Protein AF-A0A536QDH6-F1 (afdb_monomer)

Radius of gyration: 20.91 Å; Cα contacts (8 Å, |Δi|>4): 95; chains: 1; bounding box: 45×33×63 Å

Foldseek 3Di:
DVQVVVVVVQVVVCVVDVPDDDDDDDDDDADADDADCPDLLNVLLQVLCCVQVVDGDDDDDDPDGDCCSVCVVVVHGDDDDAFDWDQVVHPDTDGDPVSRVSSVSSVVSSVVVVVVVPDD

Structure (mmCIF, N/CA/C/O backbone):
data_AF-A0A536QDH6-F1
#
_entry.id   AF-A0A536QDH6-F1
#
loop_
_atom_site.group_PDB
_atom_site.id
_atom_site.type_symbol
_atom_site.label_atom_id
_atom_site.label_alt_id
_atom_site.label_comp_id
_atom_site.label_asym_id
_atom_site.label_entity_id
_atom_site.label_seq_id
_atom_site.pdbx_PDB_ins_code
_atom_site.Cartn_x
_atom_site.Cartn_y
_atom_site.Cartn_z
_atom_site.occupancy
_atom_site.B_iso_or_equiv
_atom_site.auth_seq_id
_atom_site.auth_comp_id
_atom_site.auth_asym_id
_atom_site.auth_atom_id
_atom_site.pdbx_PDB_model_num
ATOM 1 N N . MET A 1 1 ? 11.273 -14.263 -14.075 1.00 65.38 1 MET A N 1
ATOM 2 C CA . MET A 1 1 ? 10.131 -13.859 -14.917 1.00 65.38 1 MET A CA 1
ATOM 3 C C . MET A 1 1 ? 10.384 -12.478 -15.522 1.00 65.38 1 MET A C 1
ATOM 5 O O . MET A 1 1 ? 10.811 -12.439 -16.664 1.00 65.38 1 MET A O 1
ATOM 9 N N . VAL A 1 2 ? 10.384 -11.390 -14.738 1.00 85.25 2 VAL A N 1
ATOM 10 C CA . VAL A 1 2 ? 10.600 -10.012 -15.249 1.00 85.25 2 VAL A CA 1
ATOM 11 C C . VAL A 1 2 ? 11.935 -9.795 -15.982 1.00 85.25 2 VAL A C 1
ATOM 13 O O . VAL A 1 2 ? 11.972 -9.196 -17.051 1.00 85.25 2 VAL A O 1
ATOM 16 N N . ARG A 1 3 ? 13.061 -10.317 -15.469 1.00 91.50 3 ARG A N 1
ATOM 17 C CA . ARG A 1 3 ? 14.360 -10.174 -16.162 1.00 91.50 3 ARG A CA 1
ATOM 18 C C . ARG A 1 3 ? 14.341 -10.784 -17.568 1.00 91.50 3 ARG A C 1
ATOM 20 O O . ARG A 1 3 ? 14.937 -10.215 -18.472 1.00 91.50 3 ARG A O 1
ATOM 27 N N . ALA A 1 4 ? 13.698 -11.940 -17.733 1.00 93.62 4 ALA A N 1
ATOM 28 C CA . ALA A 1 4 ? 13.644 -12.623 -19.022 1.00 93.62 4 ALA A CA 1
ATOM 29 C C . ALA A 1 4 ? 12.824 -11.815 -20.038 1.00 93.62 4 ALA A C 1
ATOM 31 O O . ALA A 1 4 ? 13.222 -11.712 -21.190 1.00 93.62 4 ALA A O 1
ATOM 32 N N . GLU A 1 5 ? 11.741 -11.174 -19.594 1.00 95.44 5 GLU A N 1
ATOM 33 C CA . GLU A 1 5 ? 10.932 -10.279 -20.429 1.00 95.44 5 GLU A CA 1
ATOM 34 C C . GLU A 1 5 ? 11.728 -9.045 -20.873 1.00 95.44 5 GLU A C 1
ATOM 36 O O . GLU A 1 5 ? 11.746 -8.711 -22.057 1.00 95.44 5 GLU A O 1
ATOM 41 N N . ILE A 1 6 ? 12.463 -8.410 -19.951 1.00 95.81 6 ILE A N 1
ATOM 42 C CA . ILE A 1 6 ? 13.350 -7.285 -20.286 1.00 95.81 6 ILE A CA 1
ATOM 43 C C . ILE A 1 6 ? 14.459 -7.736 -21.247 1.00 95.81 6 ILE A C 1
ATOM 45 O O . ILE A 1 6 ? 14.764 -7.029 -22.207 1.00 95.81 6 ILE A O 1
ATOM 49 N N . GLN A 1 7 ? 15.043 -8.917 -21.026 1.00 96.69 7 GLN A N 1
ATOM 50 C CA . GLN A 1 7 ? 16.070 -9.461 -21.914 1.00 96.69 7 GLN A CA 1
ATOM 51 C C . GLN A 1 7 ? 15.516 -9.707 -23.320 1.00 96.69 7 GLN A C 1
ATOM 53 O O . GLN A 1 7 ? 16.138 -9.289 -24.288 1.00 96.69 7 GLN A O 1
ATOM 58 N N . ALA A 1 8 ? 14.312 -10.266 -23.442 1.00 97.12 8 ALA A N 1
ATOM 59 C CA . ALA A 1 8 ? 13.668 -10.477 -24.736 1.00 97.12 8 ALA A CA 1
ATOM 60 C C . ALA A 1 8 ? 13.403 -9.159 -25.490 1.00 97.12 8 ALA A C 1
ATOM 62 O O . ALA A 1 8 ? 13.457 -9.117 -26.721 1.00 97.12 8 ALA A O 1
ATOM 63 N N . ILE A 1 9 ? 13.130 -8.061 -24.775 1.00 97.12 9 ILE A N 1
ATOM 64 C CA . ILE A 1 9 ? 13.031 -6.726 -25.384 1.00 97.12 9 ILE A CA 1
ATOM 65 C C . ILE A 1 9 ? 14.399 -6.270 -25.902 1.00 97.12 9 ILE A C 1
ATOM 67 O O . ILE A 1 9 ? 14.480 -5.813 -27.041 1.00 97.12 9 ILE A O 1
ATOM 71 N N . ILE A 1 10 ? 15.461 -6.419 -25.103 1.00 97.69 10 ILE A N 1
ATOM 72 C CA . ILE A 1 10 ? 16.832 -6.074 -25.509 1.00 97.69 10 ILE A CA 1
ATOM 73 C C . ILE A 1 10 ? 17.245 -6.874 -26.746 1.00 97.69 10 ILE A C 1
ATOM 75 O O . ILE A 1 10 ? 17.724 -6.281 -27.707 1.00 97.69 10 ILE A O 1
ATOM 79 N N . ASP A 1 11 ? 16.995 -8.183 -26.758 1.00 97.44 11 ASP A N 1
ATOM 80 C CA . ASP A 1 11 ? 17.373 -9.070 -27.861 1.00 97.44 11 ASP A CA 1
ATOM 81 C C . ASP A 1 11 ? 16.694 -8.650 -29.174 1.00 97.44 11 ASP A C 1
ATOM 83 O O . ASP A 1 11 ? 17.349 -8.558 -30.215 1.00 97.44 11 ASP A O 1
ATOM 87 N N . ARG A 1 12 ? 15.396 -8.306 -29.129 1.00 98.12 12 ARG A N 1
ATOM 88 C CA . ARG A 1 12 ? 14.681 -7.774 -30.303 1.00 98.12 12 ARG A CA 1
ATOM 89 C C . ARG A 1 12 ? 15.257 -6.447 -30.790 1.00 98.12 12 ARG A C 1
ATOM 91 O O . ARG A 1 12 ? 15.355 -6.247 -31.997 1.00 98.12 12 ARG A O 1
ATOM 98 N N . LEU A 1 13 ? 15.611 -5.540 -29.880 1.00 98.25 13 LEU A N 1
ATOM 99 C CA . LEU A 1 13 ? 16.183 -4.240 -30.244 1.00 98.25 13 LEU A CA 1
ATOM 100 C C . LEU A 1 13 ? 17.585 -4.393 -30.847 1.00 98.25 13 LEU A C 1
ATOM 102 O O . LEU A 1 13 ? 17.874 -3.778 -31.868 1.00 98.25 13 LEU A O 1
ATOM 106 N N . SER A 1 14 ? 18.423 -5.266 -30.284 1.00 97.69 14 SER A N 1
ATOM 107 C CA . SER A 1 14 ? 19.748 -5.581 -30.831 1.00 97.69 14 SER A CA 1
ATOM 108 C C . SER A 1 14 ? 19.685 -6.237 -32.211 1.00 97.69 14 SER A C 1
ATOM 110 O O . SER A 1 14 ? 20.572 -6.007 -33.027 1.00 97.69 14 SER A O 1
ATOM 112 N N . ALA A 1 15 ? 18.648 -7.033 -32.494 1.00 97.75 15 ALA A N 1
ATOM 113 C CA . ALA A 1 15 ? 18.433 -7.603 -33.823 1.00 97.75 15 ALA A CA 1
ATOM 114 C C . ALA A 1 15 ? 17.973 -6.556 -34.857 1.00 97.75 15 ALA A C 1
ATOM 116 O O . ALA A 1 15 ? 18.291 -6.687 -36.037 1.00 97.75 15 ALA A O 1
ATOM 117 N N . ALA A 1 16 ? 17.225 -5.534 -34.427 1.00 98.44 16 ALA A N 1
ATOM 118 C CA . ALA A 1 16 ? 16.692 -4.488 -35.301 1.00 98.44 16 ALA A CA 1
ATOM 119 C C . ALA A 1 16 ? 17.700 -3.362 -35.602 1.00 98.44 16 ALA A C 1
ATOM 121 O O . ALA A 1 16 ? 17.627 -2.760 -36.672 1.00 98.44 16 ALA A O 1
ATOM 122 N N . ASP A 1 17 ? 18.631 -3.081 -34.685 1.00 98.31 17 ASP A N 1
ATOM 123 C CA . ASP A 1 17 ? 19.637 -2.024 -34.827 1.00 98.31 17 ASP A CA 1
ATOM 124 C C . ASP A 1 17 ? 21.051 -2.540 -34.474 1.00 98.31 17 ASP A C 1
ATOM 126 O O . ASP A 1 17 ? 21.374 -2.727 -33.293 1.00 98.31 17 ASP A O 1
ATOM 130 N N . PRO A 1 18 ? 21.944 -2.707 -35.473 1.00 96.56 18 PRO A N 1
ATOM 131 C CA . PRO A 1 18 ? 23.327 -3.132 -35.266 1.00 96.56 18 PRO A CA 1
ATOM 132 C C . PRO A 1 18 ? 24.168 -2.210 -34.376 1.00 96.56 18 PRO A C 1
ATOM 134 O O . PRO A 1 18 ? 25.229 -2.642 -33.916 1.00 96.56 18 PRO A O 1
ATOM 137 N N . HIS A 1 19 ? 23.740 -0.972 -34.112 1.00 97.94 19 HIS A N 1
ATOM 138 C CA . HIS A 1 19 ? 24.412 -0.031 -33.212 1.00 97.94 19 HIS A CA 1
ATOM 139 C C . HIS A 1 19 ? 23.864 -0.061 -31.778 1.00 97.94 19 HIS A C 1
ATOM 141 O O . HIS A 1 19 ? 24.556 0.382 -30.859 1.00 97.94 19 HIS A O 1
ATOM 147 N N . PHE A 1 20 ? 22.683 -0.637 -31.542 1.00 98.06 20 PHE A N 1
ATOM 148 C CA . PHE A 1 20 ? 22.093 -0.717 -30.208 1.00 98.06 20 PHE A CA 1
ATOM 149 C C . PHE A 1 20 ? 22.874 -1.680 -29.297 1.00 98.06 20 PHE A C 1
ATOM 151 O O . PHE A 1 20 ? 23.104 -2.851 -29.623 1.00 98.06 20 PHE A O 1
ATOM 158 N N . ARG A 1 21 ? 23.293 -1.194 -28.124 1.00 97.19 21 ARG A N 1
ATOM 159 C CA . ARG A 1 21 ? 23.998 -1.970 -27.091 1.00 97.19 21 ARG A CA 1
ATOM 160 C C . ARG A 1 21 ? 23.367 -1.690 -25.732 1.00 97.19 21 ARG A C 1
ATOM 162 O O . ARG A 1 21 ? 23.364 -0.550 -25.279 1.00 97.19 21 ARG A O 1
ATOM 169 N N . ALA A 1 22 ? 22.876 -2.729 -25.065 1.00 96.94 22 ALA A N 1
ATOM 170 C CA . ALA A 1 22 ? 22.315 -2.629 -23.722 1.00 96.94 22 ALA A CA 1
ATOM 171 C C . ALA A 1 22 ? 22.615 -3.894 -22.912 1.00 96.94 22 ALA A C 1
ATOM 173 O O . ALA A 1 22 ? 22.814 -4.973 -23.466 1.00 96.94 22 ALA A O 1
ATOM 174 N N . THR A 1 23 ? 22.628 -3.764 -21.586 1.00 95.31 23 THR A N 1
ATOM 175 C CA . THR A 1 23 ? 22.696 -4.901 -20.659 1.00 95.31 23 THR A CA 1
ATOM 176 C C . THR A 1 23 ? 21.625 -4.743 -19.586 1.00 95.31 23 THR A C 1
ATOM 178 O O . THR A 1 23 ? 21.301 -3.626 -19.186 1.00 95.31 23 THR A O 1
ATOM 181 N N . CYS A 1 24 ? 21.066 -5.859 -19.115 1.00 94.62 24 CYS A N 1
ATOM 182 C CA . CYS A 1 24 ? 20.097 -5.873 -18.023 1.00 94.62 24 CYS A CA 1
ATOM 183 C C . CYS A 1 24 ? 20.679 -6.597 -16.808 1.00 94.62 24 CYS A C 1
ATOM 185 O O . CYS A 1 24 ? 21.022 -7.783 -16.872 1.00 94.62 24 CYS A O 1
ATOM 187 N N . ARG A 1 25 ? 20.739 -5.893 -15.675 1.00 93.19 25 ARG A N 1
ATOM 188 C CA . ARG A 1 25 ? 21.131 -6.454 -14.382 1.00 93.19 25 ARG A CA 1
ATOM 189 C C . ARG A 1 25 ? 20.080 -6.096 -13.328 1.00 93.19 25 ARG A C 1
ATOM 191 O O . ARG A 1 25 ? 19.920 -4.913 -13.037 1.00 93.19 25 ARG A O 1
ATOM 198 N N . PRO A 1 26 ? 19.393 -7.080 -12.725 1.00 90.94 26 PRO A N 1
ATOM 199 C CA . PRO A 1 26 ? 18.535 -6.820 -11.577 1.00 90.94 26 PRO A CA 1
ATOM 200 C C . PRO A 1 26 ? 19.371 -6.285 -10.412 1.00 90.94 26 PRO A C 1
ATOM 202 O O . PRO A 1 26 ? 20.395 -6.874 -10.063 1.00 90.94 26 PRO A O 1
ATOM 205 N N . ILE A 1 27 ? 18.941 -5.172 -9.824 1.00 93.50 27 ILE A N 1
ATOM 206 C CA . ILE A 1 27 ? 19.592 -4.570 -8.649 1.00 93.50 27 ILE A CA 1
ATOM 207 C C . ILE A 1 27 ? 18.784 -4.776 -7.368 1.00 93.50 27 ILE A C 1
ATOM 209 O O . ILE A 1 27 ? 19.349 -4.816 -6.281 1.00 93.50 27 ILE A O 1
ATOM 213 N N . PHE A 1 28 ? 17.466 -4.907 -7.495 1.00 90.44 28 PHE A N 1
ATOM 214 C CA . PHE A 1 28 ? 16.541 -4.926 -6.378 1.00 90.44 28 PHE A CA 1
ATOM 215 C C . PHE A 1 28 ? 15.248 -5.621 -6.801 1.00 90.44 28 PHE A C 1
ATOM 217 O O . PHE A 1 28 ? 14.786 -5.441 -7.926 1.00 90.44 28 PHE A O 1
ATOM 224 N N . SER A 1 29 ? 14.685 -6.418 -5.899 1.00 90.31 29 SER A N 1
ATOM 225 C CA . SER A 1 29 ? 13.358 -7.016 -6.030 1.00 90.31 29 SER A CA 1
ATOM 226 C C . SER A 1 29 ? 12.742 -7.129 -4.643 1.00 90.31 29 SER A C 1
ATOM 228 O O . SER A 1 29 ? 13.461 -7.354 -3.660 1.00 90.31 29 SER A O 1
ATOM 230 N N . ARG A 1 30 ? 11.425 -6.962 -4.560 1.00 90.94 30 ARG A N 1
ATOM 231 C CA . ARG A 1 30 ? 10.632 -7.162 -3.348 1.00 90.94 30 ARG A CA 1
ATOM 232 C C . ARG A 1 30 ? 9.318 -7.819 -3.725 1.00 90.94 30 ARG A C 1
ATOM 234 O O . ARG A 1 30 ? 8.764 -7.512 -4.776 1.00 90.94 30 ARG A O 1
ATOM 241 N N . GLU A 1 31 ? 8.857 -8.702 -2.853 1.00 92.50 31 GLU A N 1
ATOM 242 C CA . GLU A 1 31 ? 7.549 -9.327 -2.996 1.00 92.50 31 GLU A CA 1
ATOM 243 C C . GLU A 1 31 ? 6.433 -8.292 -2.778 1.00 92.50 31 GLU A C 1
ATOM 245 O O . GLU A 1 31 ? 6.634 -7.310 -2.043 1.00 92.50 31 GLU A O 1
ATOM 250 N N . PRO A 1 32 ? 5.273 -8.478 -3.430 1.00 94.44 32 PRO A N 1
ATOM 251 C CA . PRO A 1 32 ? 4.103 -7.649 -3.189 1.00 94.44 32 PRO A CA 1
ATOM 252 C C . PRO A 1 32 ? 3.561 -7.866 -1.770 1.00 94.44 32 PRO A C 1
ATOM 254 O O . PRO A 1 32 ? 3.784 -8.905 -1.147 1.00 94.44 32 PRO A O 1
ATOM 257 N N . LEU A 1 33 ? 2.812 -6.885 -1.264 1.00 96.12 33 LEU A N 1
ATOM 258 C CA . LEU A 1 33 ? 1.988 -7.084 -0.075 1.00 96.12 33 LEU A CA 1
ATOM 259 C C . LEU A 1 33 ? 0.779 -7.949 -0.448 1.00 96.12 33 LEU A C 1
ATOM 261 O O . LEU A 1 33 ? -0.023 -7.543 -1.287 1.00 96.12 33 LEU A O 1
ATOM 265 N N . ASP A 1 34 ? 0.625 -9.088 0.220 1.00 93.44 34 ASP A N 1
ATOM 266 C CA . ASP A 1 34 ? -0.587 -9.906 0.179 1.00 93.44 34 ASP A CA 1
ATOM 267 C C .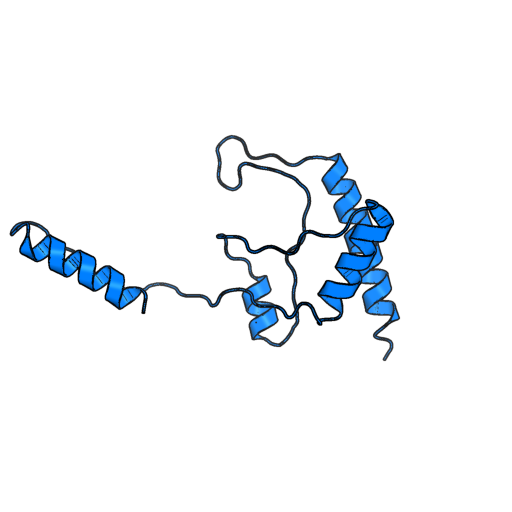 ASP A 1 34 ? -1.002 -10.256 1.611 1.00 93.44 34 ASP A C 1
ATOM 269 O O . ASP A 1 34 ? -0.333 -11.022 2.307 1.00 93.44 34 ASP A O 1
ATOM 273 N N . VAL A 1 35 ? -2.086 -9.634 2.072 1.00 94.31 35 VAL A N 1
ATOM 274 C CA . VAL A 1 35 ? -2.662 -9.863 3.396 1.00 94.31 35 VAL A CA 1
ATOM 275 C C . VAL A 1 35 ? -4.062 -10.438 3.236 1.00 94.31 35 VAL A C 1
ATOM 277 O O . VAL A 1 35 ? -4.910 -9.893 2.531 1.00 94.31 35 VAL A O 1
ATOM 280 N N . SER A 1 36 ? -4.331 -11.541 3.934 1.00 93.69 36 SER A N 1
ATOM 281 C CA . SER A 1 36 ? -5.656 -12.154 3.917 1.00 93.69 36 SER A CA 1
ATOM 282 C C . SER A 1 36 ? -6.711 -11.189 4.453 1.00 93.69 36 SER A C 1
ATOM 284 O O . SER A 1 36 ? -6.600 -10.700 5.580 1.00 93.69 36 SER A O 1
ATOM 286 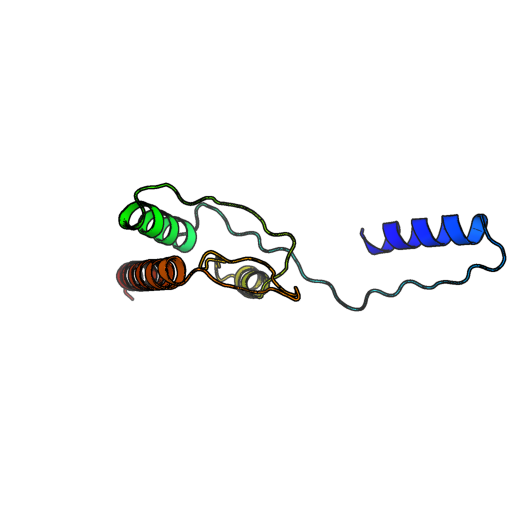N N . ALA A 1 37 ? -7.804 -11.021 3.705 1.00 92.25 37 ALA A N 1
ATOM 287 C CA . ALA A 1 37 ? -8.987 -10.289 4.162 1.00 92.25 37 ALA A CA 1
ATOM 288 C C . ALA A 1 37 ? -9.600 -10.876 5.450 1.00 92.25 37 ALA A C 1
ATOM 290 O O . ALA A 1 37 ? -10.397 -10.224 6.124 1.00 92.25 37 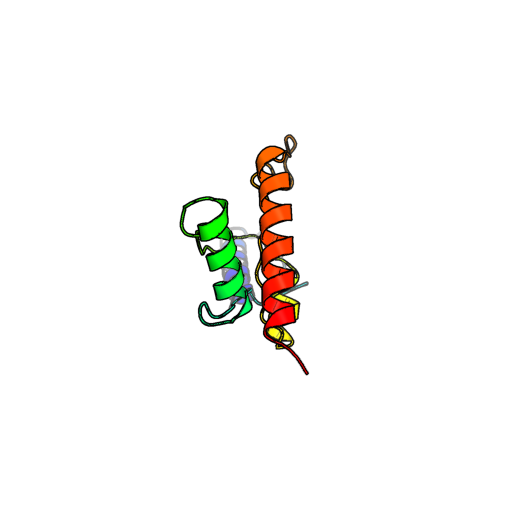ALA A O 1
ATOM 291 N N . GLN A 1 38 ? -9.230 -12.112 5.808 1.00 94.25 38 GLN A N 1
ATOM 292 C CA . GLN A 1 38 ? -9.669 -12.756 7.040 1.00 94.25 38 GLN A CA 1
ATOM 293 C C . GLN A 1 38 ? -8.826 -12.401 8.270 1.00 94.25 38 GLN A C 1
ATOM 295 O O . GLN A 1 38 ? -9.235 -12.763 9.374 1.00 94.25 38 GLN A O 1
ATOM 300 N N . SER A 1 39 ? -7.703 -11.695 8.104 1.00 94.94 39 SER A N 1
ATOM 301 C CA . SER A 1 39 ? -6.855 -11.258 9.212 1.00 94.94 39 SER A CA 1
ATOM 302 C C . SER A 1 39 ? -7.584 -10.280 10.137 1.00 94.94 39 SER A C 1
ATOM 304 O O . SER A 1 39 ? -8.320 -9.399 9.682 1.00 94.94 39 SER A O 1
ATOM 306 N N . ASP A 1 40 ? -7.342 -10.405 11.442 1.00 95.25 40 ASP A N 1
ATOM 307 C CA . ASP A 1 40 ? -7.982 -9.572 12.460 1.00 95.25 40 ASP A CA 1
ATOM 308 C C . ASP A 1 40 ? -7.727 -8.083 12.241 1.00 95.25 40 ASP A C 1
ATOM 310 O O . ASP A 1 40 ? -8.650 -7.283 12.383 1.00 95.25 40 ASP A O 1
ATOM 314 N N . ILE A 1 41 ? -6.514 -7.698 11.826 1.00 95.50 41 ILE A N 1
ATOM 315 C CA . ILE A 1 41 ? -6.194 -6.287 11.583 1.00 95.50 41 ILE A CA 1
ATOM 316 C C . ILE A 1 41 ? -7.024 -5.704 10.431 1.00 95.50 41 ILE A C 1
ATOM 318 O O . ILE A 1 41 ? -7.513 -4.581 10.543 1.00 95.50 41 ILE A O 1
ATOM 322 N N . VAL A 1 42 ? -7.269 -6.484 9.368 1.00 95.81 42 VAL A N 1
ATOM 323 C CA . VAL A 1 42 ? -8.109 -6.070 8.231 1.00 95.81 42 VAL A CA 1
ATOM 324 C C . VAL A 1 42 ? -9.557 -5.884 8.689 1.00 95.81 42 VAL A C 1
ATOM 326 O O . VAL A 1 42 ? -10.167 -4.848 8.421 1.00 95.81 42 VAL A O 1
ATOM 329 N N . LYS A 1 43 ? -10.100 -6.855 9.433 1.00 96.06 43 LYS A N 1
ATOM 330 C CA . LYS A 1 43 ? -11.488 -6.827 9.929 1.00 96.06 43 LYS A CA 1
ATOM 331 C C . LYS A 1 43 ? -11.733 -5.703 10.928 1.00 96.06 43 LYS A C 1
ATOM 333 O O . LYS A 1 43 ? -12.742 -4.999 10.836 1.00 96.06 43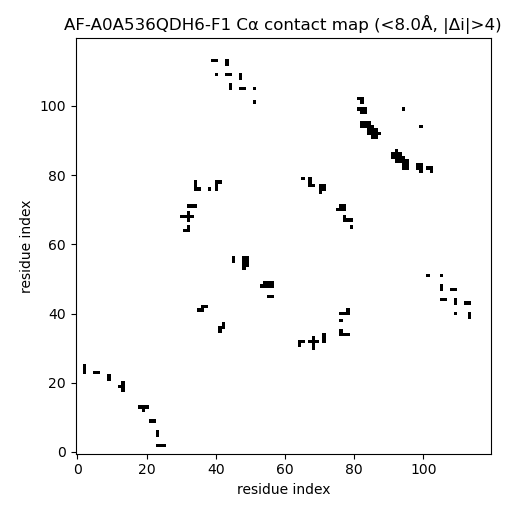 LYS A O 1
ATOM 338 N N . ILE A 1 44 ? -10.824 -5.535 11.887 1.00 97.12 44 ILE A N 1
ATOM 339 C CA . ILE A 1 44 ? -10.923 -4.499 12.917 1.00 97.12 44 ILE A CA 1
ATOM 340 C C . ILE A 1 44 ? -10.874 -3.130 12.256 1.00 97.12 44 ILE A C 1
ATOM 342 O O . ILE A 1 44 ? -11.769 -2.320 12.500 1.00 97.12 44 ILE A O 1
ATOM 346 N N . LEU A 1 45 ? -9.893 -2.888 11.383 1.00 97.06 45 LEU A N 1
ATOM 347 C CA . LEU A 1 45 ? -9.776 -1.613 10.689 1.00 97.06 45 LEU A CA 1
ATOM 348 C C . LEU A 1 45 ? -11.011 -1.333 9.826 1.00 97.06 45 LEU A C 1
ATOM 350 O O . LEU A 1 45 ? -11.584 -0.250 9.922 1.00 97.06 45 LEU A O 1
ATOM 354 N N . GLY A 1 46 ? -11.483 -2.323 9.064 1.00 97.00 46 GLY A N 1
ATOM 355 C CA . GLY A 1 46 ? -12.688 -2.182 8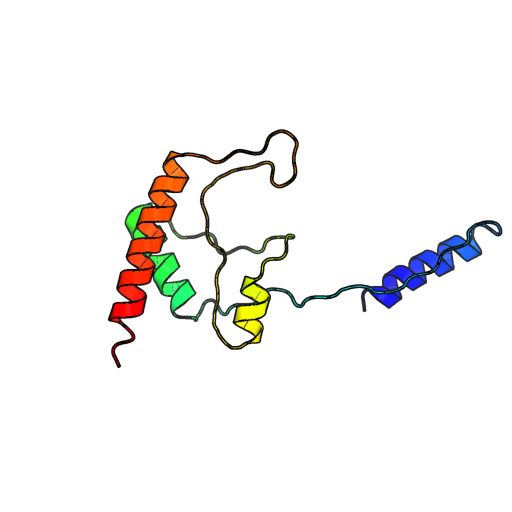.249 1.00 97.00 46 GLY A CA 1
ATOM 356 C C . GLY A 1 46 ? -13.937 -1.841 9.064 1.00 97.00 46 GLY A C 1
ATOM 357 O O . GLY A 1 46 ? -14.704 -0.956 8.689 1.00 97.00 46 GLY A O 1
ATOM 358 N N . THR A 1 47 ? -14.090 -2.454 10.240 1.00 97.62 47 THR A N 1
ATOM 359 C CA . THR A 1 47 ? -15.180 -2.136 11.176 1.00 97.62 47 THR A CA 1
ATOM 360 C C . THR A 1 47 ? -15.080 -0.698 11.692 1.00 97.62 47 THR A C 1
ATOM 362 O O . THR A 1 47 ? -16.097 -0.010 11.802 1.00 97.62 47 THR A O 1
ATOM 365 N N . GLN A 1 48 ? -13.870 -0.215 12.000 1.00 97.94 48 GLN A N 1
ATOM 366 C CA . GLN A 1 48 ? -13.670 1.164 12.460 1.00 97.94 48 GLN A CA 1
ATOM 367 C C . GLN A 1 48 ? -13.922 2.193 11.355 1.00 97.94 48 GLN A C 1
ATOM 369 O O . GLN A 1 48 ? -14.480 3.253 11.641 1.00 97.94 48 GLN A O 1
ATOM 374 N N . VAL A 1 49 ? -13.575 1.873 10.105 1.00 97.94 49 VAL A N 1
ATOM 375 C CA . VAL A 1 49 ? -13.924 2.693 8.936 1.00 97.94 49 VAL A CA 1
ATOM 376 C C . VAL A 1 49 ? -15.442 2.806 8.807 1.00 97.94 49 VAL A C 1
ATOM 378 O O . VAL A 1 49 ? -15.959 3.922 8.801 1.00 97.94 49 VAL A O 1
ATOM 381 N N . LEU A 1 50 ? -16.160 1.678 8.804 1.00 97.81 50 LEU A N 1
ATOM 382 C CA . LEU A 1 50 ? -17.623 1.666 8.715 1.00 97.81 50 LEU A CA 1
ATOM 383 C C . LEU A 1 50 ? -18.277 2.454 9.852 1.00 97.81 50 LEU A C 1
ATOM 385 O O . LEU A 1 50 ? -19.128 3.305 9.611 1.00 97.81 50 LEU A O 1
ATOM 389 N N . THR A 1 51 ? -17.840 2.217 11.088 1.00 97.75 51 THR A N 1
ATOM 390 C CA . THR A 1 51 ? -18.411 2.857 12.283 1.00 97.75 51 THR A CA 1
ATOM 391 C C . THR A 1 51 ? -18.247 4.376 12.259 1.00 97.75 51 THR A C 1
ATOM 393 O O . THR A 1 51 ? -19.139 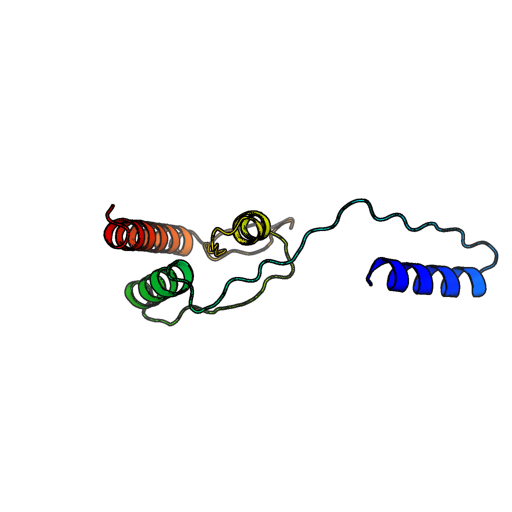5.099 12.693 1.00 97.75 51 THR A O 1
ATOM 396 N N . ARG A 1 52 ? -17.101 4.876 11.782 1.00 96.38 52 ARG A N 1
ATOM 397 C CA . ARG A 1 52 ? -16.772 6.307 11.853 1.00 96.38 52 ARG A CA 1
ATOM 398 C C . ARG A 1 52 ? -17.160 7.090 10.609 1.00 96.38 52 ARG A C 1
ATOM 400 O O . ARG A 1 52 ? -17.438 8.276 10.731 1.00 96.38 52 ARG A O 1
ATOM 407 N N . LEU A 1 53 ? -17.156 6.452 9.441 1.00 96.44 53 LEU A N 1
ATOM 408 C CA . LEU A 1 53 ? -17.436 7.110 8.162 1.00 96.44 53 LEU A CA 1
ATOM 409 C C . LEU A 1 53 ? -18.800 6.733 7.572 1.00 96.44 53 LEU A C 1
ATOM 411 O O . LEU A 1 53 ? -19.187 7.299 6.555 1.00 96.44 53 LEU A O 1
ATOM 415 N N . GLY A 1 54 ? -19.518 5.772 8.165 1.00 97.44 54 GLY A N 1
ATOM 416 C CA . GLY A 1 54 ? -20.835 5.334 7.692 1.00 97.44 54 GLY A CA 1
ATOM 417 C C . GLY A 1 54 ? -20.812 4.622 6.336 1.00 97.44 54 GLY A C 1
ATOM 418 O O . GLY A 1 54 ? -21.847 4.524 5.681 1.00 97.44 54 GLY A O 1
ATOM 419 N N . ARG A 1 55 ? -19.641 4.152 5.893 1.00 94.81 55 ARG A N 1
ATOM 420 C CA . ARG A 1 55 ? -19.444 3.460 4.614 1.00 94.81 55 ARG A CA 1
ATOM 421 C C . ARG A 1 55 ? -18.416 2.348 4.742 1.00 94.81 55 ARG A C 1
ATOM 423 O O . ARG A 1 55 ? -17.472 2.470 5.522 1.00 94.81 55 ARG A O 1
ATOM 430 N N . ASP A 1 56 ? -18.572 1.307 3.937 1.00 94.00 56 ASP A N 1
ATOM 431 C CA . ASP A 1 56 ? -17.615 0.207 3.900 1.00 94.00 56 ASP A CA 1
ATOM 432 C C . ASP A 1 56 ? -16.227 0.662 3.416 1.00 94.00 56 ASP A C 1
ATOM 434 O O . ASP A 1 56 ? -16.118 1.562 2.571 1.00 94.00 56 ASP A O 1
ATOM 438 N N . PRO A 1 57 ? -15.144 0.054 3.937 1.00 92.75 57 PRO A N 1
ATOM 439 C CA . PRO A 1 57 ? -13.805 0.288 3.421 1.00 92.75 57 PRO A CA 1
ATOM 440 C C . PRO A 1 57 ? -13.681 -0.253 1.992 1.00 92.75 57 PRO A C 1
ATOM 442 O O . PRO A 1 57 ? -14.164 -1.338 1.668 1.00 92.75 57 PRO A O 1
ATOM 445 N N . VAL A 1 58 ? -12.940 0.460 1.150 1.00 92.00 58 VAL A N 1
ATOM 446 C CA . VAL A 1 58 ? -12.510 -0.075 -0.144 1.00 92.00 58 VAL A CA 1
ATOM 447 C C . VAL A 1 58 ? -11.220 -0.861 0.069 1.00 92.00 58 VAL A C 1
ATOM 449 O O . VAL A 1 58 ? -10.183 -0.283 0.387 1.00 92.00 58 VAL A O 1
ATOM 452 N N . ILE A 1 59 ? -11.275 -2.179 -0.122 1.00 91.31 59 ILE A N 1
ATOM 453 C CA . ILE A 1 59 ? -10.079 -3.028 -0.152 1.00 91.31 59 ILE A CA 1
ATOM 454 C C . ILE A 1 59 ? -9.542 -3.013 -1.582 1.00 91.31 59 ILE A C 1
ATOM 456 O O . ILE A 1 59 ? -10.213 -3.468 -2.507 1.00 91.31 59 ILE A O 1
ATOM 460 N N . SER A 1 60 ? -8.348 -2.458 -1.772 1.00 91.06 60 SER A N 1
ATOM 461 C CA . SER A 1 60 ? -7.733 -2.306 -3.092 1.00 91.06 60 SER A CA 1
ATOM 462 C C . SER A 1 60 ? -6.220 -2.495 -3.035 1.00 91.06 60 SER A C 1
ATOM 464 O O . SER A 1 60 ? -5.613 -2.419 -1.967 1.00 91.06 60 SER A O 1
ATOM 466 N N . GLY A 1 61 ? -5.623 -2.766 -4.196 1.00 90.50 61 GLY A N 1
ATOM 467 C CA . GLY A 1 61 ? -4.176 -2.751 -4.382 1.00 90.50 61 GLY A CA 1
ATOM 468 C C . GLY A 1 61 ? -3.676 -1.379 -4.836 1.00 90.50 61 GLY A C 1
ATOM 469 O O . GLY A 1 61 ? -4.431 -0.574 -5.380 1.00 90.50 61 GLY A O 1
ATOM 470 N N . LEU A 1 62 ? -2.379 -1.143 -4.658 1.00 89.88 62 LEU A N 1
ATOM 471 C CA . LEU A 1 62 ? -1.665 0.045 -5.119 1.00 89.88 62 LEU A CA 1
ATOM 472 C C . LEU A 1 62 ? -0.462 -0.406 -5.959 1.00 89.88 62 LEU A C 1
ATOM 474 O O . LEU A 1 62 ? 0.176 -1.403 -5.634 1.00 89.88 62 LEU A O 1
ATOM 478 N N . SER A 1 63 ? -0.141 0.316 -7.036 1.00 91.19 63 SER A N 1
ATOM 479 C CA . SER A 1 63 ? 1.041 0.029 -7.870 1.00 91.19 63 SER A CA 1
ATOM 480 C C . SER A 1 63 ? 2.370 0.394 -7.193 1.00 91.19 63 SER A C 1
ATOM 482 O O . SER A 1 63 ? 3.427 -0.086 -7.598 1.00 91.19 63 SER A O 1
ATOM 484 N N . GLY A 1 64 ? 2.321 1.243 -6.167 1.00 90.69 64 GL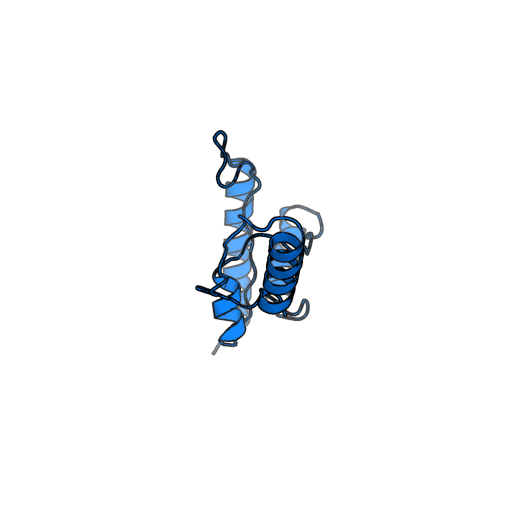Y A N 1
ATOM 485 C CA . GLY A 1 64 ? 3.433 1.542 -5.271 1.00 90.69 64 GLY A CA 1
ATOM 486 C C . GLY A 1 64 ? 3.740 0.397 -4.302 1.00 90.69 64 GLY A C 1
ATOM 487 O O . GLY A 1 64 ? 2.890 -0.437 -3.999 1.00 90.69 64 GLY A O 1
ATOM 488 N N . TRP A 1 65 ? 4.968 0.384 -3.788 1.00 95.38 65 TRP A N 1
ATOM 489 C CA . TRP A 1 65 ? 5.431 -0.594 -2.805 1.00 95.38 65 TRP A CA 1
ATOM 490 C C . TRP A 1 65 ? 5.594 0.060 -1.430 1.00 95.38 65 TRP A C 1
ATOM 492 O O . TRP A 1 65 ? 6.031 1.206 -1.340 1.00 95.38 65 TRP A O 1
ATOM 502 N N . THR A 1 66 ? 5.269 -0.672 -0.364 1.00 96.25 66 THR A N 1
ATOM 503 C CA . THR A 1 66 ? 5.423 -0.221 1.028 1.00 96.25 66 THR A CA 1
ATOM 504 C C . THR A 1 66 ? 6.116 -1.292 1.867 1.00 96.25 66 THR A C 1
ATOM 506 O O . THR A 1 66 ? 6.116 -2.478 1.529 1.00 96.25 66 THR A O 1
ATOM 509 N N . ASP A 1 67 ? 6.686 -0.878 2.992 1.00 96.44 67 ASP A N 1
ATOM 510 C CA . ASP A 1 67 ? 7.336 -1.750 3.971 1.00 96.44 67 ASP A CA 1
ATOM 511 C C . ASP A 1 67 ? 6.384 -2.751 4.649 1.00 96.44 67 ASP A C 1
ATOM 513 O O . ASP A 1 67 ? 6.843 -3.780 5.146 1.00 96.44 67 ASP A O 1
ATOM 517 N N . ALA A 1 68 ? 5.066 -2.536 4.586 1.00 97.12 68 ALA A N 1
ATOM 518 C CA . ALA A 1 68 ? 4.060 -3.497 5.044 1.00 97.12 68 ALA A CA 1
ATOM 519 C C . ALA A 1 68 ? 4.222 -4.889 4.399 1.00 97.12 68 ALA A C 1
ATOM 521 O O . ALA A 1 68 ? 3.919 -5.906 5.034 1.00 97.12 68 ALA A O 1
ATOM 522 N N . ALA A 1 69 ? 4.748 -4.961 3.168 1.00 96.81 69 ALA A N 1
ATOM 523 C CA . ALA A 1 69 ? 5.082 -6.230 2.520 1.00 96.81 69 ALA A CA 1
ATOM 524 C C . ALA A 1 69 ? 6.172 -7.002 3.288 1.00 96.81 69 ALA A C 1
ATOM 526 O O . ALA A 1 69 ? 6.093 -8.223 3.409 1.00 96.81 69 ALA A O 1
ATOM 527 N N . LEU A 1 70 ? 7.161 -6.303 3.862 1.00 96.50 70 LEU A N 1
ATOM 528 C CA . LEU A 1 70 ? 8.219 -6.922 4.669 1.00 96.50 70 LEU A CA 1
ATOM 529 C C . LEU A 1 70 ? 7.676 -7.465 5.990 1.00 96.50 70 LEU A C 1
ATOM 531 O O . LEU A 1 70 ? 8.035 -8.571 6.385 1.00 96.50 70 LEU A O 1
ATOM 535 N N . LEU A 1 71 ? 6.803 -6.705 6.655 1.00 97.00 71 LEU A N 1
ATOM 536 C CA . LEU A 1 71 ? 6.168 -7.135 7.904 1.00 97.00 71 LEU A CA 1
ATOM 537 C C . LEU A 1 71 ? 5.318 -8.389 7.680 1.00 97.00 71 LEU A C 1
ATOM 539 O O . LEU A 1 71 ? 5.440 -9.368 8.415 1.00 97.00 71 LEU A O 1
ATOM 543 N N . THR A 1 72 ? 4.530 -8.394 6.605 1.00 96.06 72 THR A N 1
ATOM 544 C CA . THR A 1 72 ? 3.698 -9.545 6.237 1.00 96.06 72 THR A CA 1
ATOM 545 C C . THR A 1 72 ? 4.548 -10.763 5.884 1.00 96.06 72 THR A C 1
ATOM 547 O O . THR A 1 72 ? 4.270 -11.857 6.371 1.00 96.06 72 THR A O 1
ATOM 550 N N . ALA A 1 73 ? 5.639 -10.582 5.133 1.00 94.62 73 ALA A N 1
ATOM 551 C CA . ALA A 1 73 ? 6.595 -11.653 4.847 1.00 94.62 73 ALA A CA 1
ATOM 552 C C . ALA A 1 73 ? 7.278 -12.208 6.113 1.00 94.62 73 ALA A C 1
ATOM 554 O O . ALA A 1 73 ? 7.638 -13.382 6.153 1.00 94.62 73 ALA A O 1
ATOM 555 N N . ALA A 1 74 ? 7.420 -11.391 7.160 1.00 96.25 74 ALA A N 1
ATOM 556 C CA . ALA A 1 74 ? 7.911 -11.811 8.472 1.00 96.25 74 ALA A CA 1
ATOM 557 C C . ALA A 1 74 ? 6.831 -12.472 9.357 1.00 96.25 74 ALA A C 1
ATOM 559 O O . ALA A 1 74 ? 7.097 -12.780 10.517 1.00 96.25 74 ALA A O 1
ATOM 560 N N . GLY A 1 75 ? 5.621 -12.700 8.835 1.00 95.44 75 GLY A N 1
ATOM 561 C CA . GLY A 1 75 ? 4.518 -13.329 9.563 1.00 95.44 75 GLY A CA 1
ATOM 562 C C . GLY A 1 75 ? 3.672 -12.363 10.396 1.00 95.44 75 GLY A C 1
ATOM 563 O O . GLY A 1 75 ? 2.876 -12.822 11.211 1.00 95.44 75 GLY A O 1
ATOM 564 N N . ILE A 1 76 ? 3.816 -11.047 10.201 1.00 96.19 76 ILE A N 1
ATOM 565 C CA . ILE A 1 76 ? 3.026 -10.015 10.885 1.00 96.19 76 ILE A CA 1
ATOM 566 C C . ILE A 1 76 ? 2.001 -9.442 9.895 1.00 96.19 76 ILE A C 1
ATOM 568 O O . ILE A 1 76 ? 2.368 -8.612 9.056 1.00 96.19 76 ILE A O 1
ATOM 572 N N . PRO A 1 77 ? 0.715 -9.842 9.963 1.00 95.94 77 PRO A N 1
ATOM 573 C CA . PRO A 1 77 ? -0.303 -9.330 9.051 1.00 95.94 77 PRO A CA 1
ATOM 574 C C . PRO A 1 77 ? -0.378 -7.805 9.112 1.00 95.94 77 PRO A C 1
ATOM 576 O O . PRO A 1 77 ? -0.580 -7.234 10.183 1.00 95.94 77 PRO A O 1
ATOM 579 N N . SER A 1 78 ? -0.204 -7.151 7.965 1.00 96.44 78 SER A N 1
ATOM 580 C CA . SER A 1 78 ? -0.095 -5.693 7.881 1.00 96.44 78 SER A CA 1
ATOM 581 C C . SER A 1 78 ? -1.009 -5.128 6.801 1.00 96.44 78 SER A C 1
ATOM 583 O O . SER A 1 78 ? -1.244 -5.759 5.774 1.00 96.44 78 SER A O 1
ATOM 585 N N . VAL A 1 79 ? -1.521 -3.922 7.034 1.00 96.00 79 VAL A N 1
ATOM 586 C CA . VAL A 1 79 ? -2.399 -3.189 6.113 1.00 96.00 79 VAL A CA 1
ATOM 587 C C . VAL A 1 79 ? -1.847 -1.791 5.884 1.00 96.00 79 VAL A C 1
ATOM 589 O O . VAL A 1 79 ? -1.288 -1.188 6.797 1.00 96.00 79 VAL A O 1
ATOM 592 N N . VAL A 1 80 ? -2.029 -1.267 4.674 1.00 96.75 80 VAL A N 1
ATOM 593 C CA . VAL A 1 80 ? -1.725 0.131 4.352 1.00 96.75 80 VAL A CA 1
ATOM 594 C C . VAL A 1 80 ? -3.024 0.920 4.420 1.00 96.75 80 VAL A C 1
ATOM 596 O O . VAL A 1 80 ? -3.988 0.600 3.729 1.00 96.75 80 VAL A O 1
ATOM 599 N N . PHE A 1 81 ? -3.055 1.940 5.270 1.00 96.56 81 PHE A N 1
ATOM 600 C CA . PHE A 1 81 ? -4.218 2.792 5.484 1.00 96.56 81 PHE A CA 1
ATOM 601 C C . PHE A 1 81 ? -3.762 4.216 5.773 1.00 96.56 81 PHE A C 1
ATOM 603 O O . PHE A 1 81 ? -2.797 4.418 6.510 1.00 96.56 81 PHE A O 1
ATOM 610 N N . GLY A 1 82 ? -4.449 5.197 5.198 1.00 96.19 82 GLY A N 1
ATOM 611 C CA . GLY A 1 82 ? -4.042 6.589 5.299 1.00 96.19 82 GLY A CA 1
ATOM 612 C C . GLY A 1 82 ? -5.132 7.573 4.880 1.00 96.19 82 GLY A C 1
ATOM 613 O O . GLY A 1 82 ? -6.210 7.157 4.444 1.00 96.19 82 GLY A O 1
ATOM 614 N N . PRO A 1 83 ? -4.856 8.877 5.038 1.00 97.19 83 PRO A N 1
ATOM 615 C CA . PRO A 1 83 ? -5.755 9.949 4.631 1.00 97.19 83 PRO A CA 1
ATOM 616 C C . PRO A 1 83 ? -5.904 10.033 3.107 1.00 97.19 83 PRO A C 1
ATOM 618 O O . PRO A 1 83 ? -5.118 9.463 2.349 1.00 97.19 83 PRO A O 1
ATOM 621 N N . ALA A 1 84 ? -6.906 10.788 2.662 1.00 96.31 84 ALA A N 1
ATOM 622 C CA . ALA A 1 84 ? -7.053 11.153 1.264 1.00 96.31 84 ALA A CA 1
ATOM 623 C C . ALA A 1 84 ? -6.033 12.236 0.888 1.00 96.31 84 ALA A C 1
ATOM 625 O O . ALA A 1 84 ? -5.749 13.153 1.658 1.00 96.31 84 ALA A O 1
ATOM 626 N N . GLY A 1 85 ? -5.502 12.137 -0.320 1.00 96.44 85 GLY A N 1
ATOM 627 C CA . GLY A 1 85 ? -4.535 13.069 -0.875 1.00 96.44 85 GLY A CA 1
ATOM 628 C C . GLY A 1 85 ? -4.205 12.680 -2.306 1.00 96.44 85 GLY A C 1
ATOM 629 O O . GLY A 1 85 ? -4.710 11.679 -2.822 1.00 96.44 85 GLY A O 1
ATOM 630 N N . GLU A 1 86 ? -3.354 13.465 -2.949 1.00 96.88 86 GLU A N 1
ATOM 631 C CA . GLU A 1 86 ? -2.939 13.210 -4.323 1.00 96.88 86 GLU A CA 1
ATOM 632 C C . GLU A 1 86 ? -1.527 13.742 -4.574 1.00 96.88 86 GLU A C 1
ATOM 634 O O . GLU A 1 86 ? -0.969 14.510 -3.789 1.00 96.88 86 GLU A O 1
ATOM 639 N N . GLY A 1 87 ? -0.951 13.338 -5.704 1.00 95.69 87 GLY A N 1
ATOM 640 C CA . GLY A 1 87 ? 0.313 13.882 -6.177 1.00 95.69 87 GLY A CA 1
ATOM 641 C C . GLY A 1 87 ? 1.531 13.313 -5.463 1.00 95.69 87 GLY A C 1
ATOM 642 O O . GLY A 1 87 ? 2.539 14.005 -5.400 1.00 95.69 87 GLY A O 1
ATOM 643 N N . LEU A 1 88 ? 1.470 12.072 -4.960 1.00 93.75 88 LEU A N 1
ATOM 644 C CA . LEU A 1 88 ? 2.648 11.364 -4.445 1.00 93.75 88 LEU A CA 1
ATOM 645 C C . LEU A 1 88 ? 3.783 11.425 -5.482 1.00 93.75 88 LEU A C 1
ATOM 647 O O . LEU A 1 88 ? 3.607 10.990 -6.622 1.00 93.75 88 LEU A O 1
ATOM 651 N N . HIS A 1 89 ? 4.934 11.978 -5.084 1.00 95.44 89 HIS A N 1
ATOM 652 C CA . HIS A 1 89 ? 6.100 12.241 -5.948 1.00 95.44 89 HIS A CA 1
ATOM 653 C C . HIS A 1 89 ? 5.864 13.256 -7.088 1.00 95.44 89 HIS A C 1
ATOM 655 O O . HIS A 1 89 ? 6.635 13.313 -8.049 1.00 95.44 89 HIS A O 1
ATOM 661 N N . GLY A 1 90 ? 4.802 14.057 -7.009 1.00 97.00 90 GLY A N 1
ATOM 662 C CA . GLY A 1 90 ? 4.457 15.097 -7.973 1.00 97.00 90 GLY A CA 1
ATOM 663 C C . GLY A 1 90 ? 4.792 16.504 -7.474 1.00 97.00 90 GLY A C 1
ATOM 664 O O . GLY A 1 90 ? 4.976 16.748 -6.289 1.00 97.00 90 GLY A O 1
ATOM 665 N N . ALA A 1 91 ? 4.813 17.479 -8.388 1.00 97.44 91 ALA A N 1
ATOM 666 C CA . ALA A 1 91 ? 5.066 18.884 -8.039 1.00 97.44 91 ALA A CA 1
ATOM 667 C C . ALA A 1 91 ? 3.953 19.526 -7.184 1.00 97.44 91 ALA A C 1
ATOM 669 O O . ALA A 1 91 ? 4.153 20.590 -6.601 1.00 97.44 91 ALA A O 1
ATOM 670 N N . ARG A 1 92 ? 2.765 18.912 -7.154 1.00 96.94 92 ARG A N 1
ATOM 671 C CA . ARG A 1 92 ? 1.611 19.329 -6.349 1.00 96.94 92 ARG A CA 1
ATOM 672 C C . ARG A 1 92 ? 1.131 18.156 -5.508 1.00 96.94 92 ARG A C 1
ATOM 674 O O . ARG A 1 92 ? 0.101 17.558 -5.802 1.00 96.94 92 ARG A O 1
ATOM 681 N N . GLU A 1 93 ? 1.918 17.832 -4.499 1.00 98.25 93 GLU A N 1
ATOM 682 C CA . GLU A 1 93 ? 1.567 16.856 -3.475 1.00 98.25 93 GLU A CA 1
ATOM 683 C C . GLU A 1 93 ? 0.740 17.530 -2.376 1.00 98.25 93 GLU A C 1
ATOM 685 O O . GLU A 1 93 ? 1.092 18.616 -1.905 1.00 98.25 93 GLU A O 1
ATOM 690 N N . TRP A 1 94 ? -0.375 16.916 -1.985 1.00 98.25 94 TRP A N 1
ATOM 691 C CA . TRP A 1 94 ? -1.246 17.458 -0.945 1.00 98.25 94 TRP A CA 1
ATOM 692 C C . TRP A 1 94 ? -2.041 16.361 -0.231 1.00 98.25 94 TRP A C 1
ATOM 694 O O . TRP A 1 94 ? -2.182 15.239 -0.718 1.00 98.25 94 TRP A O 1
ATOM 704 N N . VAL A 1 95 ? -2.587 16.719 0.931 1.00 98.56 95 VAL A N 1
ATOM 705 C CA . VAL A 1 95 ? -3.435 15.859 1.762 1.00 98.56 95 VAL A CA 1
ATOM 706 C C . VAL A 1 95 ? -4.667 16.633 2.227 1.00 98.56 95 VAL A C 1
ATOM 708 O O . VAL A 1 95 ? -4.580 17.829 2.515 1.00 98.56 95 VAL A O 1
ATOM 711 N N . ASP A 1 96 ? -5.814 15.963 2.295 1.00 98.62 96 ASP A N 1
ATOM 712 C CA . ASP A 1 96 ? -7.039 16.534 2.848 1.00 98.62 96 ASP A CA 1
ATOM 713 C C . ASP A 1 96 ? -7.000 16.506 4.384 1.00 98.62 96 ASP A C 1
ATOM 715 O O . ASP A 1 96 ? -6.897 15.439 4.995 1.00 98.62 96 ASP A O 1
ATOM 719 N N . LEU A 1 97 ? -7.094 17.673 5.027 1.00 98.56 97 LEU A N 1
ATOM 720 C CA . LEU A 1 97 ? -6.920 17.794 6.480 1.00 98.56 97 LEU A CA 1
ATOM 721 C C . LEU A 1 97 ? -8.054 17.150 7.285 1.00 98.56 97 LEU A C 1
ATOM 723 O O . LEU A 1 97 ? -7.804 16.617 8.369 1.00 98.56 97 LEU A O 1
ATOM 727 N N . GLU A 1 98 ? -9.286 17.166 6.775 1.00 98.38 98 GLU A N 1
ATOM 728 C CA . GLU A 1 98 ? -10.398 16.484 7.438 1.00 98.38 98 GLU A CA 1
ATOM 729 C C . GLU A 1 98 ? -10.163 14.968 7.442 1.00 98.38 98 GLU A C 1
ATOM 731 O O . GLU A 1 98 ? -10.284 14.313 8.482 1.00 98.38 98 GLU A O 1
ATOM 736 N N . SER A 1 99 ? -9.717 14.414 6.316 1.00 98.12 99 SER A N 1
ATOM 737 C CA . SER A 1 99 ? -9.381 13.000 6.189 1.00 98.12 99 SER A CA 1
ATOM 738 C C . SER A 1 99 ? -8.206 12.588 7.081 1.00 98.12 99 SER A C 1
ATOM 740 O O . SER A 1 99 ? -8.183 11.458 7.567 1.00 98.12 99 SER A O 1
ATOM 742 N N . VAL A 1 100 ? -7.262 13.492 7.379 1.00 98.62 100 VAL A N 1
ATOM 743 C CA . VAL A 1 100 ? -6.195 13.252 8.369 1.00 98.62 100 VAL A CA 1
ATOM 744 C C . VAL A 1 100 ? -6.788 13.075 9.764 1.00 98.62 100 VAL A C 1
ATOM 746 O O . VAL A 1 100 ? -6.454 12.110 10.457 1.00 98.62 100 VAL A O 1
ATOM 749 N N . ALA A 1 101 ? -7.699 13.961 10.173 1.00 98.56 101 ALA A N 1
ATOM 750 C CA . ALA A 1 101 ? -8.368 13.851 11.467 1.00 98.56 101 ALA A CA 1
ATOM 751 C C . ALA A 1 101 ? -9.206 12.562 11.564 1.00 98.56 101 ALA A C 1
ATOM 753 O O . ALA A 1 101 ? -9.140 11.846 12.567 1.00 98.56 101 ALA A O 1
ATOM 754 N N . GLN A 1 102 ? -9.934 12.220 10.497 1.00 98.38 102 GLN A N 1
ATOM 755 C CA . GLN A 1 102 ? -10.692 10.971 10.396 1.00 98.38 102 GLN A CA 1
ATOM 756 C C . GLN A 1 102 ? -9.778 9.739 10.473 1.00 98.38 102 GLN A C 1
ATOM 758 O O . GLN A 1 102 ? -10.047 8.820 11.250 1.00 98.38 102 GLN A O 1
ATOM 763 N N . CYS A 1 103 ? -8.674 9.734 9.719 1.00 98.31 103 CYS A N 1
ATOM 764 C CA . CYS A 1 103 ? -7.676 8.667 9.725 1.00 98.31 103 CYS A CA 1
ATOM 765 C C . CYS A 1 103 ? -7.109 8.456 11.132 1.00 98.31 103 CYS A C 1
ATOM 767 O O . CYS A 1 103 ? -7.073 7.326 11.614 1.00 98.31 103 CYS A O 1
ATOM 769 N N . CYS A 1 104 ? -6.740 9.535 11.828 1.00 98.50 104 CYS A N 1
ATOM 770 C CA . CYS A 1 104 ? -6.259 9.477 13.208 1.00 98.50 104 CYS A CA 1
ATOM 771 C C . CYS A 1 104 ? -7.287 8.819 14.146 1.00 98.50 104 CYS A C 1
ATOM 773 O O . CYS A 1 104 ? -6.957 7.884 14.879 1.00 98.50 104 CYS A O 1
ATOM 775 N N . ALA A 1 105 ? -8.554 9.240 14.077 1.00 98.44 105 ALA A N 1
ATOM 776 C CA . ALA A 1 105 ? -9.621 8.674 14.903 1.00 98.44 105 ALA A CA 1
ATOM 777 C C . ALA A 1 105 ? -9.870 7.179 14.621 1.00 98.44 105 ALA A C 1
ATOM 779 O O . ALA A 1 105 ? -10.136 6.406 15.547 1.00 98.44 105 ALA A O 1
ATOM 780 N N . ILE A 1 106 ? -9.781 6.764 13.353 1.00 98.50 106 ILE A N 1
ATOM 781 C CA . ILE A 1 106 ? -9.924 5.364 12.929 1.00 98.50 106 ILE A CA 1
ATOM 782 C C . ILE A 1 106 ? -8.752 4.523 13.437 1.00 98.50 106 ILE A C 1
ATOM 784 O O . ILE A 1 106 ? -8.984 3.485 14.056 1.00 98.50 106 ILE A O 1
ATOM 788 N N . VAL A 1 107 ? -7.514 4.983 13.236 1.00 98.12 107 VAL A N 1
ATOM 789 C CA . VAL A 1 107 ? -6.300 4.282 13.681 1.00 98.12 107 VAL A CA 1
ATOM 790 C C . VAL A 1 107 ? -6.296 4.118 15.198 1.00 98.12 107 VAL A C 1
ATOM 792 O O . VAL A 1 107 ? -6.070 3.012 15.686 1.00 98.12 107 VAL A O 1
ATOM 795 N N . LEU A 1 108 ? -6.634 5.170 15.949 1.00 98.38 108 LEU A N 1
ATOM 796 C CA . LEU A 1 108 ? -6.739 5.097 17.406 1.00 98.38 108 LEU A CA 1
ATOM 797 C C . LEU A 1 108 ? -7.744 4.025 17.842 1.00 98.38 108 LEU A C 1
ATOM 799 O O . LEU A 1 108 ? -7.424 3.170 18.665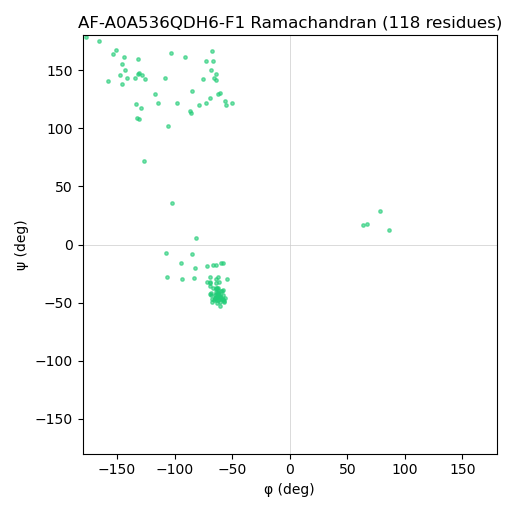 1.00 98.38 108 LEU A O 1
ATOM 803 N N . ALA A 1 109 ? -8.944 4.032 17.260 1.00 98.00 109 ALA A N 1
ATOM 804 C CA . ALA A 1 109 ? -9.978 3.060 17.600 1.00 98.00 109 ALA A CA 1
ATOM 805 C C . ALA A 1 109 ? -9.576 1.624 17.231 1.00 98.00 109 ALA A C 1
ATOM 807 O O . ALA A 1 109 ? -9.857 0.689 17.985 1.00 98.00 109 ALA A O 1
ATOM 808 N N . ALA A 1 110 ? -8.892 1.449 16.097 1.00 97.31 110 ALA A N 1
ATOM 809 C CA . ALA A 1 110 ? -8.400 0.153 15.653 1.00 97.31 110 ALA A CA 1
ATOM 810 C C . ALA A 1 110 ? -7.337 -0.389 16.616 1.00 97.31 110 ALA A C 1
ATOM 812 O O . ALA A 1 110 ? -7.449 -1.535 17.043 1.00 97.31 110 ALA A O 1
ATOM 813 N N . ILE A 1 111 ? -6.376 0.445 17.031 1.00 96.75 111 ILE A N 1
ATOM 814 C CA . ILE A 1 111 ? -5.350 0.084 18.020 1.00 96.75 111 ILE A CA 1
ATOM 815 C C . ILE A 1 111 ? -6.003 -0.297 19.350 1.00 96.75 111 ILE A C 1
ATOM 817 O O . ILE A 1 111 ? -5.714 -1.366 19.885 1.00 96.75 111 ILE A O 1
ATOM 821 N N . THR A 1 112 ? -6.921 0.528 19.869 1.00 96.94 112 THR A N 1
ATOM 822 C CA . THR A 1 112 ? -7.625 0.228 21.124 1.00 96.94 112 THR A CA 1
ATOM 823 C C . THR A 1 112 ? -8.342 -1.117 21.049 1.00 96.94 112 THR A C 1
ATOM 825 O O . THR A 1 112 ? -8.220 -1.930 21.963 1.00 96.94 112 THR A O 1
ATOM 828 N N . LYS A 1 113 ? -9.061 -1.385 19.952 1.00 95.94 113 LYS A N 1
ATOM 829 C CA . LYS A 1 113 ? -9.795 -2.641 19.782 1.00 95.94 113 LYS A CA 1
ATOM 830 C C . LYS A 1 113 ? -8.864 -3.845 19.623 1.00 95.94 113 LYS A C 1
ATOM 832 O O . LYS A 1 113 ? -9.118 -4.881 20.231 1.00 95.94 113 LYS A O 1
ATOM 837 N N . PHE A 1 114 ? -7.803 -3.713 18.832 1.00 94.56 114 PHE A N 1
ATOM 838 C CA . P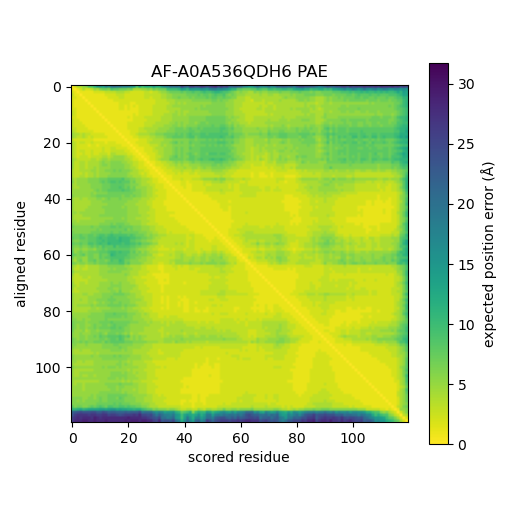HE A 1 114 ? -6.833 -4.779 18.591 1.00 94.56 114 PHE A CA 1
ATOM 839 C C . PHE A 1 114 ? -6.121 -5.185 19.884 1.00 94.56 114 PHE A C 1
ATOM 841 O O . PHE A 1 114 ? -6.092 -6.363 20.231 1.00 94.56 114 PHE A O 1
ATOM 848 N N . CYS A 1 115 ? -5.635 -4.212 20.655 1.00 94.31 115 CYS A N 1
ATOM 849 C CA . CYS A 1 115 ? -4.945 -4.477 21.916 1.00 94.31 115 CYS A CA 1
ATOM 850 C C . CYS A 1 115 ? -5.884 -5.004 23.012 1.00 94.31 115 CYS A C 1
ATOM 852 O O . CYS A 1 115 ? -5.464 -5.830 23.813 1.00 94.31 115 CYS A O 1
ATOM 854 N N . ALA A 1 116 ? -7.154 -4.583 23.036 1.00 91.25 116 ALA A N 1
ATOM 855 C CA . ALA A 1 116 ? -8.139 -5.122 23.977 1.00 91.25 116 ALA A CA 1
ATOM 856 C C . ALA A 1 116 ? -8.519 -6.586 23.683 1.00 91.25 116 ALA A C 1
ATOM 858 O O . ALA A 1 116 ? -8.899 -7.314 24.595 1.00 91.25 116 ALA A O 1
ATOM 859 N N . ASN A 1 117 ? -8.433 -7.016 22.420 1.00 72.06 117 ASN A N 1
ATOM 860 C CA . ASN A 1 117 ? -8.711 -8.394 22.014 1.00 72.06 117 ASN A CA 1
ATOM 861 C C . ASN A 1 117 ? -7.513 -9.342 22.229 1.00 72.06 117 ASN A C 1
ATOM 863 O O . ASN A 1 117 ? -7.717 -10.548 22.309 1.00 72.06 117 ASN A O 1
ATOM 867 N N . ASN A 1 118 ? -6.292 -8.809 22.336 1.00 61.72 118 ASN A N 1
ATOM 868 C CA . ASN A 1 118 ? -5.050 -9.577 22.479 1.00 61.72 118 ASN A CA 1
ATOM 869 C C . ASN A 1 118 ? -4.533 -9.596 23.926 1.00 61.72 118 ASN A C 1
ATOM 871 O O . ASN A 1 118 ? -3.325 -9.525 24.151 1.00 61.72 118 ASN A O 1
ATOM 875 N N . GLY A 1 119 ? -5.435 -9.642 24.911 1.00 48.78 119 GLY A N 1
ATOM 876 C CA . GLY A 1 119 ? -5.038 -9.810 26.308 1.00 48.78 119 GLY A CA 1
ATOM 877 C C . GLY A 1 119 ? -4.187 -11.073 26.470 1.00 48.78 119 GLY A C 1
ATOM 878 O O . GLY A 1 119 ? -4.650 -12.160 26.126 1.00 48.78 119 GLY A O 1
ATOM 879 N N . PHE A 1 120 ? -2.949 -10.901 26.939 1.00 44.00 120 PHE A N 1
ATOM 880 C CA . PHE A 1 120 ? -2.139 -11.984 27.501 1.00 44.00 120 PHE A CA 1
ATOM 881 C C . PHE A 1 120 ? -2.835 -12.601 28.717 1.00 44.00 120 PHE A C 1
ATOM 883 O O . PHE A 1 120 ? -3.480 -11.833 29.471 1.00 44.00 120 PHE A O 1
#

Solvent-accessible surface area (backbone atoms only — not comparable to full-atom values): 7607 Å² total; per-residue (Å²): 111,70,67,58,57,54,47,54,52,50,54,54,47,40,74,75,31,91,84,56,81,85,85,90,76,91,86,80,86,78,76,76,73,79,61,64,78,83,37,65,67,52,48,45,41,37,50,34,38,26,74,75,68,77,42,80,63,85,87,79,88,68,98,72,86,63,70,50,22,57,42,33,74,72,73,41,84,48,81,90,83,76,53,53,62,49,39,86,99,45,100,68,56,50,68,43,66,68,38,42,54,50,37,51,57,33,51,52,53,28,51,55,51,54,56,67,72,60,68,127

Mean predicted aligned error: 4.49 Å

Sequence (120 aa):
MVRAEIQAIIDRLSAADPHFRATCRPIFSREPLDVSAQSDIVKILGTQVLTRLGRDPVISGLSGWTDAALLTAAGIPSVVFGPAGEGLHGAREWVDLESVAQCCAIVLAAITKFCANNGF

pLDDT: mean 94.22, std 8.15, range [44.0, 98.62]

Secondary structure (DSSP, 8-state):
-HHHHHHHHHHHHHHH-TT-----------PPP---TTSHHHHHHHHHHHHHHSS-------SS--THHHHHHTT---------EE-TTSSS-EE-HHHHHHHHHHHHHHHHHHHHH---

Nearest PDB structures (foldseek):
  4q7a-assembly1_A  TM=8.530E-01  e=4.686E-02  Sphaerobacter thermophilus DSM 20745
  3isz-assembly1_B  TM=8.842E-01  e=8.934E-02  Haemophilus influenzae Rd KW20
  3ic1-assembly1_A  TM=8.826E-01  e=1.597E-01  Haemophilus influenzae
  3isz-assembly1_A  TM=8.975E-01  e=2.677E-01  Haemophilus influenzae Rd KW20
  4op4-assembly1_A  TM=8.570E-01  e=4.785E-01  Vibrio cholerae O1 biovar El Tor str. N16961